Protein AF-A0A2D5U7M9-F1 (afdb_monomer_lite)

Sequence (129 aa):
MVYSVSPSIFSCKENTVEIIISFLVFLTITTLVYSRVGFININNSYRLWFQDGYWVNYNIVEAVAWLAKAAVILPGLVWQKEIWQLHLITLFTSALLIWVSERKLLPTMVAFNTLWIGLSTVVIVRNIL

pLDDT: mean 90.06, std 15.06, range [39.91, 98.38]

Secondary structure (DSSP, 8-state):
------TTTHHHHHHHHHHHHHHHHHHHHHHHHHHHH-HHHHHHHHHGGGSTT---HHHHHHHHHHHHHHHHHHHHHHSS---TTHHHHHHHHHHHHHHHHHHTT-HHHHHHHHHHHHHHHHHHHHHH-

Structure (mmCIF, N/CA/C/O backbone):
data_AF-A0A2D5U7M9-F1
#
_entry.id   AF-A0A2D5U7M9-F1
#
loop_
_atom_site.group_PDB
_atom_site.id
_atom_site.type_symbol
_atom_site.label_atom_id
_atom_site.label_alt_id
_atom_site.label_comp_id
_atom_site.label_asym_id
_atom_site.label_entity_id
_atom_site.label_seq_id
_atom_site.pdbx_PDB_ins_code
_atom_site.Cartn_x
_atom_site.Cartn_y
_atom_site.Cartn_z
_atom_site.occupancy
_atom_site.B_iso_or_equiv
_atom_site.auth_seq_id
_atom_site.auth_comp_id
_atom_site.auth_asym_id
_atom_site.auth_atom_id
_atom_site.pdbx_PDB_model_num
ATOM 1 N N . MET A 1 1 ? -45.409 -11.281 29.925 1.00 39.91 1 MET A N 1
ATOM 2 C CA . MET A 1 1 ? -44.464 -12.407 29.778 1.00 39.91 1 MET A CA 1
ATOM 3 C C . MET A 1 1 ? -44.255 -12.627 28.285 1.00 39.91 1 MET A C 1
ATOM 5 O O . MET A 1 1 ? -45.055 -13.303 27.661 1.00 39.91 1 MET A O 1
ATOM 9 N N . VAL A 1 2 ? -43.269 -11.951 27.691 1.00 43.94 2 VAL A N 1
ATOM 10 C CA . VAL A 1 2 ? -42.842 -12.173 26.300 1.00 43.94 2 VAL A CA 1
ATOM 11 C C . VAL A 1 2 ? -41.334 -12.382 26.357 1.00 43.94 2 VAL A C 1
ATOM 13 O O . VAL A 1 2 ? -40.627 -11.632 27.024 1.00 43.94 2 VAL A O 1
ATOM 16 N N . TYR A 1 3 ? -40.904 -13.490 25.773 1.00 42.25 3 TYR A N 1
ATOM 17 C CA . TYR A 1 3 ? -39.620 -14.145 25.971 1.00 42.25 3 TYR A CA 1
ATOM 18 C C . TYR A 1 3 ? -38.430 -13.267 25.562 1.00 42.25 3 TYR A C 1
ATOM 20 O O . TYR A 1 3 ? -38.332 -12.820 24.423 1.00 42.25 3 TYR A O 1
ATOM 28 N N . SER A 1 4 ? -37.489 -13.078 26.487 1.00 46.34 4 SER A N 1
ATOM 29 C CA . SER A 1 4 ? -36.133 -12.608 26.209 1.00 46.34 4 SER A CA 1
ATOM 30 C C . SER A 1 4 ? -35.367 -13.709 25.466 1.00 46.34 4 SER A C 1
ATOM 32 O O . SER A 1 4 ? -34.921 -14.681 26.078 1.00 46.34 4 SER A O 1
ATOM 34 N N . VAL A 1 5 ? -35.239 -13.584 24.145 1.00 54.59 5 VAL A N 1
ATOM 35 C CA . VAL A 1 5 ? -34.356 -14.450 23.352 1.00 54.59 5 VAL A CA 1
ATOM 36 C C . VAL A 1 5 ? -32.910 -14.053 23.660 1.00 54.59 5 VAL A C 1
ATOM 38 O O . VAL A 1 5 ? -32.536 -12.891 23.524 1.00 54.59 5 VAL A O 1
ATOM 41 N N . SER A 1 6 ? -32.111 -15.017 24.124 1.00 47.22 6 SER A N 1
ATOM 42 C CA . SER A 1 6 ? -30.695 -14.828 24.463 1.00 47.22 6 SER A CA 1
ATOM 43 C C . SER A 1 6 ? -29.891 -14.319 23.249 1.00 47.22 6 SER A C 1
ATOM 45 O O . SER A 1 6 ? -29.925 -14.982 22.208 1.00 47.22 6 SER A O 1
ATOM 47 N N . PRO A 1 7 ? -29.111 -13.220 23.351 1.00 55.56 7 PRO A N 1
ATOM 48 C CA . PRO A 1 7 ? -28.373 -12.643 22.215 1.00 55.56 7 PRO A CA 1
ATOM 49 C C . PRO A 1 7 ? -27.168 -13.474 21.741 1.00 55.56 7 PRO A C 1
ATOM 51 O O . PRO A 1 7 ? -26.544 -13.162 20.730 1.00 55.56 7 PRO A O 1
ATOM 54 N N . SER A 1 8 ? -26.789 -14.519 22.477 1.00 53.94 8 SER A N 1
ATOM 55 C CA . SER A 1 8 ? -25.461 -15.130 22.355 1.00 53.94 8 SER A CA 1
ATOM 56 C C . SER A 1 8 ? -25.278 -16.104 21.184 1.00 53.94 8 SER A C 1
ATOM 58 O O . SER A 1 8 ? -24.141 -16.367 20.806 1.00 53.94 8 SER A O 1
ATOM 60 N N . ILE A 1 9 ? -26.353 -16.626 20.578 1.00 46.34 9 ILE A N 1
ATOM 61 C CA . ILE A 1 9 ? -26.248 -17.620 19.486 1.00 46.34 9 ILE A CA 1
ATOM 62 C C . ILE A 1 9 ? -26.292 -16.970 18.090 1.00 46.34 9 ILE A C 1
ATOM 64 O O . ILE A 1 9 ? -25.693 -17.496 17.152 1.00 46.34 9 ILE A O 1
ATOM 68 N N . PHE A 1 10 ? -26.935 -15.806 17.935 1.00 45.53 10 PHE A N 1
ATOM 69 C CA . PHE A 1 10 ? -27.023 -15.118 16.636 1.00 45.53 10 PHE A CA 1
ATOM 70 C C . PHE A 1 10 ? -25.740 -14.350 16.273 1.00 45.53 10 PHE A C 1
ATOM 72 O O . PHE A 1 10 ? -25.301 -14.409 15.126 1.00 45.53 10 PHE A O 1
ATOM 79 N N . SER A 1 11 ? -25.067 -13.752 17.263 1.00 48.75 11 SER A N 1
ATOM 80 C CA . SER A 1 11 ? -23.868 -12.921 17.056 1.00 48.75 11 SER A CA 1
ATOM 81 C C . SER A 1 11 ? -22.665 -13.677 16.456 1.00 48.75 11 SER A C 1
ATOM 83 O O . SER A 1 11 ? -21.870 -13.095 15.725 1.00 48.75 11 SER A O 1
ATOM 85 N N . CYS A 1 12 ? -22.537 -14.991 16.686 1.00 46.59 12 CYS A N 1
ATOM 86 C CA . CYS A 1 12 ? -21.450 -15.789 16.095 1.00 46.59 12 CYS A CA 1
ATOM 87 C C . CYS A 1 12 ? -21.741 -16.212 14.636 1.00 46.59 12 CYS A C 1
ATOM 89 O O . CYS A 1 12 ? -20.828 -16.389 13.824 1.00 46.59 12 CYS A O 1
ATOM 91 N N . LYS A 1 13 ? -23.026 -16.348 14.278 1.00 51.47 13 LYS A N 1
ATOM 92 C CA . LYS A 1 13 ? -23.463 -16.770 12.939 1.00 51.47 13 LYS A CA 1
ATOM 93 C C . LYS A 1 13 ? -23.427 -15.617 11.930 1.00 51.47 13 LYS A C 1
ATOM 95 O O . LYS A 1 13 ? -23.075 -15.858 10.777 1.00 51.47 13 LYS A O 1
ATOM 100 N N . GLU A 1 14 ? -23.716 -14.393 12.376 1.00 54.44 14 GLU A N 1
ATOM 101 C CA . GLU A 1 14 ? -23.623 -13.156 11.578 1.00 54.44 14 GLU A CA 1
ATOM 102 C C . GLU A 1 14 ? -22.197 -12.931 11.046 1.00 54.44 14 GLU A C 1
ATOM 104 O O . GLU A 1 14 ? -21.996 -12.875 9.833 1.00 54.44 14 GLU A O 1
ATOM 109 N N . ASN A 1 15 ? -21.186 -13.002 11.919 1.00 70.31 15 ASN A N 1
ATOM 110 C CA . ASN A 1 15 ? -19.782 -12.854 11.518 1.00 70.31 15 ASN A CA 1
ATOM 111 C C . ASN A 1 15 ? -19.314 -13.942 10.538 1.00 70.31 15 ASN A C 1
ATOM 113 O O . ASN A 1 15 ? -18.481 -13.684 9.674 1.00 70.31 15 ASN A O 1
ATOM 117 N N . THR A 1 16 ? -19.827 -15.173 10.648 1.00 85.62 16 THR A N 1
ATOM 118 C CA . THR A 1 16 ? -19.385 -16.274 9.773 1.00 85.62 16 THR A CA 1
ATOM 119 C C . THR A 1 16 ? -19.807 -16.033 8.324 1.00 85.62 16 THR A C 1
ATOM 121 O O . THR A 1 16 ? -19.007 -16.229 7.409 1.00 85.62 16 THR A O 1
ATOM 124 N N . VAL A 1 17 ? -21.044 -15.579 8.100 1.00 90.31 17 VAL A N 1
ATOM 125 C CA . VAL A 1 17 ? -21.544 -15.272 6.752 1.00 90.31 17 VAL A CA 1
ATOM 126 C C . VAL A 1 17 ? -20.796 -14.077 6.160 1.00 90.31 17 VAL A C 1
ATOM 128 O O . VAL A 1 17 ? -20.366 -14.150 5.012 1.00 90.31 17 VAL A O 1
ATOM 131 N N . GLU A 1 18 ? -20.563 -13.021 6.941 1.00 89.38 18 GLU A N 1
ATOM 132 C CA . GLU A 1 18 ? -19.786 -11.851 6.510 1.00 89.38 18 GLU A CA 1
ATOM 133 C C . GLU A 1 18 ? -18.343 -12.203 6.132 1.00 89.38 18 GLU A C 1
ATOM 135 O O . GLU A 1 18 ? -17.849 -11.745 5.099 1.00 89.38 18 GLU A O 1
ATOM 140 N N . ILE A 1 19 ? -17.676 -13.055 6.919 1.00 89.69 19 ILE A N 1
ATOM 141 C CA . ILE A 1 19 ? -16.324 -13.546 6.620 1.00 89.69 19 ILE A CA 1
ATOM 142 C C . ILE A 1 19 ? -16.328 -14.356 5.323 1.00 89.69 19 ILE A C 1
ATOM 144 O O . ILE A 1 19 ? -15.471 -14.135 4.468 1.00 89.69 19 ILE A O 1
ATOM 148 N N . ILE A 1 20 ? -17.293 -15.265 5.145 1.00 94.06 20 ILE A N 1
ATOM 149 C CA . ILE A 1 20 ? -17.402 -16.076 3.925 1.00 94.06 20 ILE A CA 1
ATOM 150 C C . ILE A 1 20 ? -17.635 -15.176 2.710 1.00 94.06 20 ILE A C 1
ATOM 152 O O . ILE A 1 20 ? -16.933 -15.318 1.712 1.00 94.06 20 ILE A O 1
ATOM 156 N N . ILE A 1 21 ? -18.575 -14.230 2.788 1.00 95.19 21 ILE A N 1
ATOM 157 C CA . ILE A 1 21 ? -18.855 -13.292 1.694 1.00 95.19 21 ILE A CA 1
ATOM 158 C C . ILE A 1 21 ? -17.611 -12.455 1.388 1.00 95.19 21 ILE A C 1
ATOM 160 O O . ILE A 1 21 ? -17.209 -12.372 0.229 1.00 95.19 21 ILE A O 1
ATOM 164 N N . SER A 1 22 ? -16.957 -11.892 2.407 1.00 93.25 22 SER A N 1
ATOM 165 C CA . SER A 1 22 ? -15.737 -11.091 2.241 1.00 93.25 22 SER A CA 1
ATOM 166 C C . SER A 1 22 ? -14.620 -11.894 1.580 1.00 93.25 22 SER A C 1
ATOM 168 O O . SER A 1 22 ? -13.964 -11.406 0.662 1.00 93.25 22 SER A O 1
ATOM 170 N N . PHE A 1 23 ? -14.437 -13.149 1.993 1.00 94.69 23 PHE A N 1
ATOM 171 C CA . PHE A 1 23 ? -13.447 -14.052 1.419 1.00 94.69 23 PHE A CA 1
ATOM 172 C C . PHE A 1 23 ? -13.772 -14.425 -0.032 1.00 94.69 23 PHE A C 1
ATOM 174 O O . PHE A 1 23 ? -12.887 -14.390 -0.886 1.00 94.69 23 PHE A O 1
ATOM 181 N N . LEU A 1 24 ? -15.037 -14.723 -0.345 1.00 97.88 24 LEU A N 1
ATOM 182 C CA . LEU A 1 24 ? -15.475 -15.022 -1.710 1.00 97.88 24 LEU A CA 1
ATOM 183 C C . LEU A 1 24 ? -15.308 -13.814 -2.634 1.00 97.88 24 LEU A C 1
ATOM 185 O O . LEU A 1 24 ? -14.818 -13.971 -3.752 1.00 97.88 24 LEU A O 1
ATOM 189 N N . VAL A 1 25 ? -15.661 -12.611 -2.175 1.00 97.75 25 VAL A N 1
ATOM 190 C CA . VAL A 1 25 ? -15.455 -11.364 -2.925 1.00 97.75 25 VAL A CA 1
ATOM 191 C C . VAL A 1 25 ? -13.963 -11.113 -3.138 1.00 97.75 25 VAL A C 1
ATOM 193 O O . VAL A 1 25 ? -13.547 -10.865 -4.270 1.00 97.75 25 VAL A O 1
ATOM 196 N N . PHE A 1 26 ? -13.146 -11.249 -2.088 1.00 96.38 26 PHE A N 1
ATOM 197 C CA . PHE A 1 26 ? -11.690 -11.134 -2.167 1.00 96.38 26 PHE A CA 1
ATOM 198 C C . PHE A 1 26 ? -11.099 -12.097 -3.205 1.00 96.38 26 PHE A C 1
ATOM 200 O O . PHE A 1 26 ? -10.368 -11.657 -4.096 1.00 96.38 26 PHE A O 1
ATOM 207 N N . LEU A 1 27 ? -11.442 -13.387 -3.140 1.00 98.19 27 LEU A N 1
ATOM 208 C CA . LEU A 1 27 ? -10.958 -14.387 -4.090 1.00 98.19 27 LEU A CA 1
ATOM 209 C C . LEU A 1 27 ? -11.441 -14.099 -5.508 1.00 98.19 27 LEU A C 1
ATOM 211 O O . LEU A 1 27 ? -10.648 -14.181 -6.443 1.00 98.19 27 LEU A O 1
ATOM 215 N N . THR A 1 28 ? -12.713 -13.739 -5.676 1.00 98.31 28 THR A N 1
ATOM 216 C CA . THR A 1 28 ? -13.302 -13.472 -6.992 1.00 98.31 28 THR A CA 1
ATOM 217 C C . THR A 1 28 ? -12.611 -12.288 -7.657 1.00 98.31 28 THR A C 1
ATOM 219 O O . THR A 1 28 ? -12.096 -12.426 -8.764 1.00 98.31 28 THR A O 1
ATOM 222 N N . ILE A 1 29 ? -12.523 -11.141 -6.976 1.00 98.31 29 ILE A N 1
ATOM 223 C CA . ILE A 1 29 ? -11.884 -9.939 -7.527 1.00 98.31 29 ILE A CA 1
ATOM 224 C C . ILE A 1 29 ? -10.399 -10.198 -7.800 1.00 98.31 29 ILE A C 1
ATOM 226 O O . ILE A 1 29 ? -9.917 -9.883 -8.888 1.00 98.31 29 ILE A O 1
ATOM 230 N N . THR A 1 30 ? -9.680 -10.819 -6.860 1.00 97.81 30 THR A N 1
ATOM 231 C CA . THR A 1 30 ? -8.247 -11.115 -7.029 1.00 97.81 30 THR A CA 1
ATOM 232 C C . THR A 1 30 ? -8.010 -12.045 -8.216 1.00 97.81 30 THR A C 1
ATOM 234 O O . THR A 1 30 ? -7.156 -11.769 -9.056 1.00 97.81 30 THR A O 1
ATOM 237 N N . THR A 1 31 ? -8.809 -13.106 -8.341 1.00 97.94 31 THR A N 1
ATOM 238 C CA . THR A 1 31 ? -8.709 -14.065 -9.449 1.00 97.94 31 THR A CA 1
ATOM 239 C C . THR A 1 31 ? -9.026 -13.399 -10.784 1.00 97.94 31 THR A C 1
ATOM 241 O O . THR A 1 31 ? -8.301 -13.615 -11.752 1.00 97.94 31 THR A O 1
ATOM 244 N N . LEU A 1 32 ? -10.053 -12.544 -10.848 1.00 98.38 32 LEU A N 1
ATOM 245 C CA . LEU A 1 32 ? -10.387 -11.793 -12.059 1.00 98.38 32 LEU A CA 1
ATOM 246 C C . LEU A 1 32 ? -9.233 -10.878 -12.484 1.00 98.38 32 LEU A C 1
ATOM 248 O O . LEU A 1 32 ? -8.806 -10.933 -13.638 1.00 98.38 32 LEU A O 1
ATOM 252 N N . VAL A 1 33 ? -8.665 -10.102 -11.558 1.00 98.12 33 VAL A N 1
ATOM 253 C CA . VAL A 1 33 ? -7.511 -9.235 -11.846 1.00 98.12 33 VAL A CA 1
ATOM 254 C C . VAL A 1 33 ? -6.306 -10.063 -12.301 1.00 98.12 33 VAL A C 1
ATOM 256 O O . VAL A 1 33 ? -5.713 -9.761 -13.338 1.00 98.12 33 VAL A O 1
ATOM 259 N N . TYR A 1 34 ? -5.967 -11.141 -11.589 1.00 97.88 34 TYR A N 1
ATOM 260 C CA . TYR A 1 34 ? -4.832 -12.001 -11.936 1.00 97.88 34 TYR A CA 1
ATOM 261 C C . TYR A 1 34 ? -5.028 -12.707 -13.275 1.00 97.88 34 TYR A C 1
ATOM 263 O O . TYR A 1 34 ? -4.075 -12.825 -14.040 1.00 97.88 34 TYR A O 1
ATOM 271 N N . SER A 1 35 ? -6.254 -13.119 -13.605 1.00 97.69 35 SER A N 1
ATOM 272 C CA . SER A 1 35 ? -6.568 -13.700 -14.912 1.00 97.69 35 SER A CA 1
ATOM 273 C C . SER A 1 35 ? -6.374 -12.685 -16.041 1.00 97.69 35 SER A C 1
ATOM 275 O O . SER A 1 35 ? -5.835 -13.030 -17.091 1.00 97.69 35 SER A O 1
ATOM 277 N N . ARG A 1 36 ? -6.727 -11.410 -15.810 1.00 98.00 36 ARG A N 1
ATOM 278 C CA . ARG A 1 36 ? -6.597 -10.346 -16.810 1.00 98.00 36 ARG A CA 1
ATOM 279 C C . ARG A 1 36 ? -5.151 -9.904 -17.032 1.00 98.00 36 ARG A C 1
ATOM 281 O O . ARG A 1 36 ? -4.811 -9.553 -18.164 1.00 98.00 36 ARG A O 1
ATOM 288 N N . VAL A 1 37 ? -4.336 -9.901 -15.976 1.00 97.50 37 VAL A N 1
ATOM 289 C CA . VAL A 1 37 ? -2.893 -9.595 -16.022 1.00 97.50 37 VAL A CA 1
ATOM 290 C C . VAL A 1 37 ? -2.073 -10.801 -16.502 1.00 97.50 37 VAL A C 1
ATOM 292 O O . VAL A 1 37 ? -1.046 -10.634 -17.158 1.00 97.50 37 VAL A O 1
ATOM 295 N N . GLY A 1 38 ? -2.540 -12.013 -16.204 1.00 97.69 38 GLY A N 1
ATOM 296 C CA . GLY A 1 38 ? -1.870 -13.284 -16.447 1.00 97.69 38 GLY A CA 1
ATOM 297 C C . GLY A 1 38 ? -1.191 -13.821 -15.183 1.00 97.69 38 GLY A C 1
ATOM 298 O O . GLY A 1 38 ? -0.280 -13.195 -14.641 1.00 97.69 38 GLY A O 1
ATOM 299 N N . PHE A 1 39 ? -1.578 -15.026 -14.747 1.00 97.00 39 PHE A N 1
ATOM 300 C CA . PHE A 1 39 ? -1.023 -15.669 -13.545 1.00 97.00 39 PHE A CA 1
ATOM 301 C C . PHE A 1 39 ? 0.501 -15.845 -13.600 1.00 97.00 39 PHE A C 1
ATOM 303 O O . PHE A 1 39 ? 1.171 -15.686 -12.583 1.00 97.00 39 PHE A O 1
ATOM 310 N N . ILE A 1 40 ? 1.064 -16.111 -14.786 1.00 97.25 40 ILE A N 1
ATOM 311 C CA . ILE A 1 40 ? 2.519 -16.221 -14.984 1.00 97.25 40 ILE A CA 1
ATOM 312 C C . ILE A 1 40 ? 3.207 -14.880 -14.698 1.00 97.25 40 ILE A C 1
ATOM 314 O O . ILE A 1 40 ? 4.228 -14.856 -14.014 1.00 97.25 40 ILE A O 1
ATOM 318 N N . ASN A 1 41 ? 2.634 -13.767 -15.165 1.00 97.56 41 ASN A N 1
ATOM 319 C CA . ASN A 1 41 ? 3.187 -12.430 -14.947 1.00 97.56 41 ASN A CA 1
ATOM 320 C C . ASN A 1 41 ? 3.188 -12.078 -13.458 1.00 97.56 41 ASN A C 1
ATOM 322 O O . ASN A 1 41 ? 4.217 -11.666 -12.933 1.00 97.56 41 ASN A O 1
ATOM 326 N N . ILE A 1 42 ? 2.071 -12.326 -12.767 1.00 97.50 42 ILE A N 1
ATOM 327 C CA . ILE A 1 42 ? 1.951 -12.102 -11.320 1.00 97.50 42 ILE A CA 1
ATOM 328 C C . ILE A 1 42 ? 2.943 -12.967 -10.535 1.00 97.50 42 ILE A C 1
ATOM 330 O O . ILE A 1 42 ? 3.651 -12.465 -9.663 1.00 97.50 42 ILE A O 1
ATOM 334 N N . ASN A 1 43 ? 3.038 -14.259 -10.860 1.00 97.12 43 ASN A N 1
ATOM 335 C CA . ASN A 1 43 ? 3.998 -15.152 -10.219 1.00 97.12 43 ASN A CA 1
ATOM 336 C C . ASN A 1 43 ? 5.440 -14.670 -10.441 1.00 97.12 43 ASN A C 1
ATOM 338 O O . ASN A 1 43 ? 6.230 -14.625 -9.502 1.00 97.12 43 ASN A O 1
ATOM 342 N N . ASN A 1 44 ? 5.778 -14.239 -11.659 1.00 97.50 44 ASN A N 1
ATOM 343 C CA . ASN A 1 44 ? 7.086 -13.659 -11.952 1.00 97.50 44 ASN A CA 1
ATOM 344 C C . ASN A 1 44 ? 7.348 -12.383 -11.141 1.00 97.50 44 ASN A C 1
ATOM 346 O O . ASN A 1 44 ? 8.465 -12.213 -10.661 1.00 97.50 44 ASN A O 1
ATOM 350 N N . SER A 1 45 ? 6.338 -11.533 -10.922 1.00 95.81 45 SER A N 1
ATOM 351 C CA . SER A 1 45 ? 6.457 -10.354 -10.056 1.00 95.81 45 SER A CA 1
ATOM 352 C C . SER A 1 45 ? 6.770 -10.724 -8.605 1.00 95.81 45 SER A C 1
ATOM 354 O O . SER A 1 45 ? 7.691 -10.154 -8.029 1.00 95.81 45 SER A O 1
ATOM 356 N N . TYR A 1 46 ? 6.071 -11.702 -8.017 1.00 96.06 46 TYR A N 1
ATOM 357 C CA . TYR A 1 46 ? 6.371 -12.159 -6.651 1.00 96.06 46 TYR A CA 1
ATOM 358 C C . TYR A 1 46 ? 7.742 -12.827 -6.541 1.00 96.06 46 TYR A C 1
ATOM 360 O O . TYR A 1 46 ? 8.436 -12.661 -5.540 1.00 96.06 46 TYR A O 1
ATOM 368 N N . ARG A 1 47 ? 8.179 -13.537 -7.587 1.00 96.44 47 ARG A N 1
ATOM 369 C CA . ARG A 1 47 ? 9.507 -14.162 -7.619 1.00 96.44 47 ARG A CA 1
ATOM 370 C C . ARG A 1 47 ? 10.653 -13.155 -7.548 1.00 96.44 47 ARG A C 1
ATOM 372 O O . ARG A 1 47 ? 11.729 -13.545 -7.103 1.00 96.44 47 ARG A O 1
ATOM 379 N N . LEU A 1 48 ? 10.435 -11.888 -7.918 1.00 96.19 48 LEU A N 1
ATOM 380 C CA . LEU A 1 48 ? 11.449 -10.835 -7.783 1.00 96.19 48 LEU A CA 1
ATOM 381 C C . LEU A 1 48 ? 11.938 -10.687 -6.337 1.00 96.19 48 LEU A C 1
ATOM 383 O O . LEU A 1 48 ? 13.119 -10.448 -6.130 1.00 96.19 48 LEU A O 1
ATOM 387 N N . TRP A 1 49 ? 11.081 -10.915 -5.334 1.00 95.44 49 TRP A N 1
ATOM 388 C CA . TRP A 1 49 ? 11.465 -10.822 -3.917 1.00 95.44 49 TRP A CA 1
ATOM 389 C C . TRP A 1 49 ? 12.560 -11.813 -3.511 1.00 95.44 49 TRP A C 1
ATOM 391 O O . TRP A 1 49 ? 13.227 -11.609 -2.499 1.00 95.44 49 TRP A O 1
ATOM 401 N N . PHE A 1 50 ? 12.747 -12.877 -4.291 1.00 96.56 50 PHE A N 1
ATOM 402 C CA . PHE A 1 50 ? 13.735 -13.924 -4.044 1.00 96.56 50 PHE A CA 1
ATOM 403 C C . PHE A 1 50 ? 14.921 -13.861 -5.015 1.00 96.56 50 PHE A C 1
ATOM 405 O O . PHE A 1 50 ? 15.749 -14.766 -5.013 1.00 96.56 50 PHE A O 1
ATOM 412 N N . GLN A 1 51 ? 14.994 -12.839 -5.873 1.00 95.94 51 GLN A N 1
ATOM 413 C CA . GLN A 1 51 ? 16.122 -12.646 -6.781 1.00 95.94 51 GLN A CA 1
ATOM 414 C C . GLN A 1 51 ? 17.206 -11.791 -6.131 1.00 95.94 51 GLN A C 1
ATOM 416 O O . GLN A 1 51 ? 16.927 -10.753 -5.520 1.00 95.94 51 GLN A O 1
ATOM 421 N N . ASP A 1 52 ? 18.455 -12.204 -6.326 1.00 93.44 52 ASP A N 1
ATOM 422 C CA . ASP A 1 52 ? 19.612 -11.422 -5.909 1.00 93.44 52 ASP A CA 1
ATOM 423 C C . ASP A 1 52 ? 19.591 -10.044 -6.581 1.00 93.44 52 ASP A C 1
ATOM 425 O O . A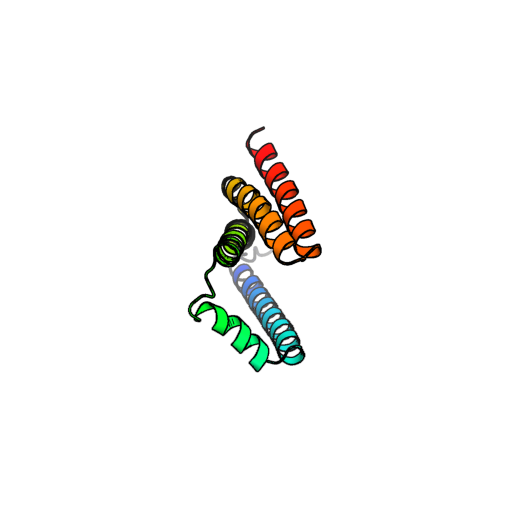SP A 1 52 ? 19.301 -9.903 -7.770 1.00 93.44 52 ASP A O 1
ATOM 429 N N . GLY A 1 53 ? 19.871 -9.001 -5.801 1.00 93.12 53 GLY A N 1
ATOM 430 C CA . GLY A 1 53 ? 19.857 -7.618 -6.280 1.00 93.12 53 GLY A CA 1
ATOM 431 C C . GLY A 1 53 ? 18.478 -6.950 -6.331 1.00 93.12 53 GLY A C 1
ATOM 432 O O . GLY A 1 53 ? 18.419 -5.754 -6.603 1.00 93.12 53 GLY A O 1
ATOM 433 N N . TYR A 1 54 ? 17.374 -7.644 -6.018 1.00 94.69 54 TYR A N 1
ATOM 434 C CA . TYR A 1 54 ? 16.062 -6.988 -5.912 1.00 94.69 54 TYR A CA 1
ATOM 435 C C . TYR A 1 54 ? 15.972 -6.043 -4.706 1.00 94.69 54 TYR A C 1
ATOM 437 O O . TYR A 1 54 ? 15.408 -4.950 -4.804 1.00 94.69 54 TYR A O 1
ATOM 445 N N . TRP A 1 55 ? 16.525 -6.442 -3.559 1.00 95.88 55 TRP A N 1
ATOM 446 C CA . TRP A 1 55 ? 16.465 -5.677 -2.310 1.00 95.88 55 TRP A CA 1
ATOM 447 C C . TRP A 1 55 ? 17.472 -4.522 -2.287 1.00 95.88 55 TRP A C 1
ATOM 449 O O . TRP A 1 55 ? 18.427 -4.506 -1.518 1.00 95.88 55 TRP A O 1
ATOM 459 N N . VAL A 1 56 ? 17.242 -3.531 -3.145 1.00 93.75 56 VAL A N 1
ATOM 460 C CA . VAL A 1 56 ? 17.929 -2.235 -3.117 1.00 93.75 56 VAL A CA 1
ATOM 461 C C . VAL A 1 56 ? 17.235 -1.268 -2.155 1.00 93.75 56 VAL A C 1
ATOM 463 O O . VAL A 1 56 ? 16.066 -1.457 -1.811 1.00 93.75 56 VAL A O 1
ATOM 466 N N . ASN A 1 57 ? 17.920 -0.181 -1.783 1.00 93.31 57 ASN A N 1
ATOM 467 C CA . ASN A 1 57 ? 17.425 0.836 -0.841 1.00 93.31 57 ASN A CA 1
ATOM 468 C C . ASN A 1 57 ? 15.967 1.257 -1.102 1.00 93.31 57 ASN A C 1
ATOM 470 O O . ASN A 1 57 ? 15.155 1.298 -0.183 1.00 93.31 57 ASN A O 1
ATOM 474 N N . TYR A 1 58 ? 15.617 1.512 -2.363 1.00 93.00 58 TYR A N 1
ATOM 475 C CA . TYR A 1 58 ? 14.274 1.936 -2.760 1.00 93.00 58 TYR A CA 1
ATOM 476 C C . TYR A 1 58 ? 13.198 0.864 -2.502 1.00 93.00 58 TYR A C 1
ATOM 478 O O . TYR A 1 58 ? 12.137 1.177 -1.969 1.00 93.00 58 TYR A O 1
ATOM 486 N N . ASN A 1 59 ? 13.476 -0.405 -2.817 1.00 95.19 59 ASN A N 1
ATOM 487 C CA . ASN A 1 59 ? 12.514 -1.501 -2.647 1.00 95.19 59 ASN A CA 1
ATOM 488 C C . ASN A 1 59 ? 12.347 -1.889 -1.168 1.00 95.19 59 ASN A C 1
ATOM 490 O O . ASN A 1 59 ? 11.256 -2.268 -0.745 1.00 95.19 59 ASN A O 1
ATOM 494 N N . ILE A 1 60 ? 13.406 -1.739 -0.362 1.00 95.44 60 ILE A N 1
ATOM 495 C CA . ILE A 1 60 ? 13.330 -1.896 1.098 1.00 95.44 60 ILE A CA 1
ATOM 496 C C . ILE A 1 60 ? 12.406 -0.827 1.691 1.00 95.44 60 ILE A C 1
ATOM 498 O O . ILE A 1 60 ? 11.514 -1.153 2.474 1.00 95.44 60 ILE A O 1
ATOM 502 N N . VAL A 1 61 ? 12.575 0.439 1.288 1.00 95.75 61 VAL A N 1
ATOM 503 C CA . VAL A 1 61 ? 11.701 1.537 1.733 1.00 95.75 61 VAL A CA 1
ATOM 504 C C . VAL A 1 61 ? 10.243 1.263 1.362 1.00 95.75 61 VAL A C 1
ATOM 506 O O . VAL A 1 61 ? 9.360 1.458 2.196 1.00 95.75 61 VAL A O 1
ATOM 509 N N . GLU A 1 62 ? 9.982 0.757 0.155 1.00 95.44 62 GLU A N 1
ATOM 510 C CA . GLU A 1 62 ? 8.629 0.387 -0.271 1.00 95.44 62 GLU A CA 1
ATOM 511 C C . GLU A 1 62 ? 8.006 -0.703 0.603 1.00 95.44 62 GLU A C 1
ATOM 513 O O . GLU A 1 62 ? 6.877 -0.541 1.072 1.00 95.44 62 GLU A O 1
ATOM 518 N N . ALA A 1 63 ? 8.745 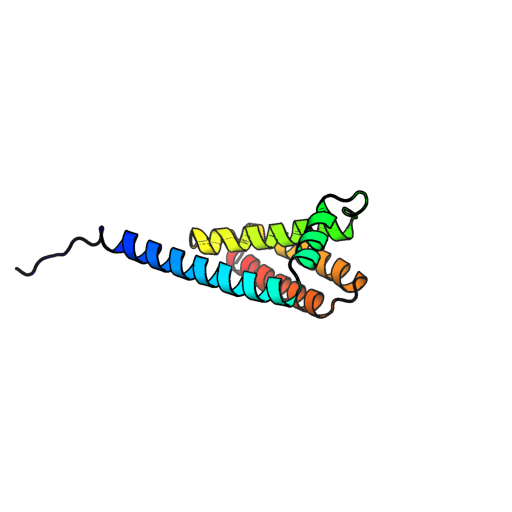-1.780 0.878 1.00 95.56 63 ALA A N 1
ATOM 519 C CA . ALA A 1 63 ? 8.256 -2.873 1.711 1.00 95.56 63 ALA A CA 1
ATOM 520 C C . ALA A 1 63 ? 7.981 -2.420 3.155 1.00 95.56 63 ALA A C 1
ATOM 522 O O . ALA A 1 63 ? 6.921 -2.716 3.708 1.00 95.56 63 ALA A O 1
ATOM 523 N N . VAL A 1 64 ? 8.895 -1.649 3.754 1.00 96.44 64 VAL A N 1
ATOM 524 C CA . VAL A 1 64 ? 8.741 -1.130 5.124 1.00 96.44 64 VAL A CA 1
ATOM 525 C C . VAL A 1 64 ? 7.548 -0.182 5.227 1.00 96.44 64 VAL A C 1
ATOM 527 O O . VAL A 1 64 ? 6.764 -0.265 6.170 1.00 96.44 64 VAL A O 1
ATOM 530 N N . ALA A 1 65 ? 7.367 0.705 4.253 1.00 96.00 65 ALA A N 1
ATOM 531 C CA . ALA A 1 65 ? 6.252 1.640 4.257 1.00 96.00 65 ALA A CA 1
ATOM 532 C C . ALA A 1 65 ? 4.896 0.963 4.002 1.00 96.00 65 ALA A C 1
ATOM 534 O O . ALA A 1 65 ? 3.883 1.408 4.546 1.00 96.00 65 ALA A O 1
ATOM 535 N N . TRP A 1 66 ? 4.860 -0.104 3.196 1.00 95.75 66 TRP A N 1
ATOM 536 C CA . TRP A 1 66 ? 3.670 -0.945 3.055 1.00 95.75 66 TRP A CA 1
ATOM 537 C C . TRP A 1 66 ? 3.328 -1.631 4.385 1.00 95.75 66 TRP A C 1
ATOM 539 O O . TRP A 1 66 ? 2.186 -1.544 4.840 1.00 95.75 66 TRP A O 1
ATOM 549 N N . LEU A 1 67 ? 4.326 -2.216 5.059 1.00 96.81 67 LEU A N 1
ATOM 550 C CA . LEU A 1 67 ? 4.152 -2.842 6.374 1.00 96.81 67 LEU A CA 1
ATOM 551 C C . LEU A 1 67 ? 3.667 -1.843 7.431 1.00 96.81 67 LEU A C 1
ATOM 553 O O . LEU A 1 67 ? 2.754 -2.159 8.190 1.00 96.81 67 LEU A O 1
ATOM 557 N N . ALA A 1 68 ? 4.216 -0.626 7.456 1.00 96.31 68 ALA A N 1
ATOM 558 C CA . ALA A 1 68 ? 3.786 0.417 8.385 1.00 96.31 68 ALA A CA 1
ATOM 559 C C . ALA A 1 68 ? 2.300 0.775 8.200 1.00 96.31 68 ALA A C 1
ATOM 561 O O . ALA A 1 68 ? 1.562 0.884 9.178 1.00 96.31 68 ALA A O 1
ATOM 562 N N . LYS A 1 69 ? 1.832 0.906 6.949 1.00 95.50 69 LYS A N 1
ATOM 563 C CA . LYS A 1 69 ? 0.413 1.166 6.650 1.00 95.50 69 LYS A CA 1
ATOM 564 C C . LYS A 1 69 ? -0.476 -0.008 7.068 1.00 95.50 69 LYS A C 1
ATOM 566 O O . LYS A 1 69 ? -1.526 0.211 7.668 1.00 95.50 69 LYS A O 1
ATOM 571 N N . ALA A 1 70 ? -0.047 -1.246 6.815 1.00 95.56 70 ALA A N 1
ATOM 572 C CA . ALA A 1 70 ? -0.767 -2.435 7.270 1.00 95.56 70 ALA A CA 1
ATOM 573 C C . ALA A 1 70 ? -0.870 -2.493 8.806 1.00 95.56 70 ALA A C 1
ATOM 575 O O . ALA A 1 70 ? -1.940 -2.789 9.333 1.00 95.56 70 ALA A O 1
ATOM 576 N N . ALA A 1 71 ? 0.201 -2.139 9.523 1.00 95.50 71 ALA A N 1
ATOM 577 C CA . ALA A 1 71 ? 0.228 -2.103 10.985 1.00 95.50 71 ALA A CA 1
ATOM 578 C C . ALA A 1 71 ? -0.722 -1.054 11.586 1.00 95.50 71 ALA A C 1
ATOM 580 O O . ALA A 1 71 ? -1.215 -1.251 12.690 1.00 95.50 71 ALA A O 1
ATOM 581 N N . VAL A 1 72 ? -1.009 0.034 10.865 1.00 95.00 72 VAL A N 1
ATOM 582 C CA . VAL A 1 72 ? -2.028 1.021 11.253 1.00 95.00 72 VAL A CA 1
ATOM 583 C C . VAL A 1 72 ? -3.449 0.520 10.965 1.00 95.00 72 VAL A C 1
ATOM 585 O O . VAL A 1 72 ? -4.330 0.646 11.813 1.00 95.00 72 VAL A O 1
ATOM 588 N N . ILE A 1 73 ? -3.684 -0.060 9.784 1.00 94.38 73 ILE A N 1
ATOM 589 C CA . ILE A 1 73 ? -5.033 -0.433 9.322 1.00 94.38 73 ILE A CA 1
ATOM 590 C C . ILE A 1 73 ? -5.551 -1.692 10.025 1.00 94.38 73 ILE A C 1
ATOM 592 O O . ILE A 1 73 ? -6.707 -1.726 10.445 1.00 94.38 73 ILE A O 1
ATOM 596 N N . LEU A 1 74 ? -4.721 -2.735 10.149 1.00 91.69 74 LEU A N 1
ATOM 597 C CA . LEU A 1 74 ? -5.168 -4.035 10.654 1.00 91.69 74 LEU A CA 1
ATOM 598 C C . LEU A 1 74 ? -5.747 -3.949 12.070 1.00 91.69 74 LEU A C 1
ATOM 600 O O . LEU A 1 74 ? -6.831 -4.494 12.275 1.00 91.69 74 LEU A O 1
ATOM 604 N N . PRO A 1 75 ? -5.124 -3.247 13.038 1.00 88.00 75 PRO A N 1
ATOM 605 C CA . PRO A 1 75 ? -5.699 -3.163 14.369 1.00 88.00 75 PRO A CA 1
ATOM 606 C C . PRO A 1 75 ? -7.006 -2.371 14.418 1.00 88.00 75 PRO A C 1
ATOM 608 O O . PRO A 1 75 ? -7.939 -2.765 15.123 1.00 88.00 75 PRO A O 1
ATOM 611 N N . GLY A 1 76 ? -7.092 -1.306 13.615 1.00 88.38 76 GLY A N 1
ATOM 612 C CA . GLY A 1 76 ? -8.316 -0.532 13.441 1.00 88.38 76 GLY A CA 1
ATOM 613 C C . GLY A 1 76 ? -9.454 -1.367 12.852 1.00 88.38 76 GLY A C 1
ATOM 614 O O . GLY A 1 76 ? -10.594 -1.197 13.257 1.00 88.38 76 GLY A O 1
ATOM 615 N N . LEU A 1 77 ? -9.158 -2.316 11.960 1.00 87.25 77 LEU A N 1
ATOM 616 C CA . LEU A 1 77 ? -10.173 -3.189 11.367 1.00 87.25 77 LEU A CA 1
ATOM 617 C C . LEU A 1 7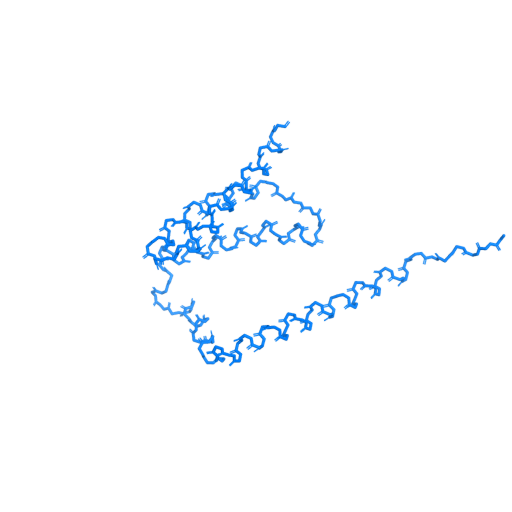7 ? -10.563 -4.361 12.286 1.00 87.25 77 LEU A C 1
ATOM 619 O O . LEU A 1 77 ? -11.747 -4.644 12.447 1.00 87.25 77 LEU A O 1
ATOM 623 N N . VAL A 1 78 ? -9.585 -5.037 12.899 1.00 86.44 78 VAL A N 1
ATOM 624 C CA . VAL A 1 78 ? -9.805 -6.274 13.677 1.00 86.44 78 VAL A CA 1
ATOM 625 C C . VAL A 1 78 ? -10.316 -5.991 15.089 1.00 86.44 78 VAL A C 1
ATOM 627 O O . VAL A 1 78 ? -11.244 -6.652 15.545 1.00 86.44 78 VAL A O 1
ATOM 630 N N . TRP A 1 79 ? -9.728 -5.017 15.788 1.00 86.00 79 TRP A N 1
ATOM 631 C CA . TRP A 1 79 ? -10.089 -4.692 17.175 1.00 86.00 79 TRP A CA 1
ATOM 632 C C . TRP A 1 79 ? -10.877 -3.391 17.303 1.00 86.00 79 TRP A C 1
ATOM 634 O O . TRP A 1 79 ? -11.165 -2.981 18.426 1.00 86.00 79 TRP A O 1
ATOM 644 N N . GLN A 1 80 ? -11.196 -2.725 16.184 1.00 89.38 80 GLN A N 1
ATOM 645 C CA . GLN A 1 80 ? -11.844 -1.406 16.190 1.00 89.38 80 GLN A CA 1
ATOM 646 C C . GLN A 1 80 ? -11.077 -0.401 17.068 1.00 89.38 80 GLN A C 1
ATOM 648 O O . GLN A 1 80 ? -11.652 0.501 17.676 1.00 89.38 80 GLN A O 1
ATOM 653 N N . LYS A 1 81 ? -9.751 -0.589 17.161 1.00 89.25 81 LYS A N 1
ATOM 654 C CA . LYS A 1 81 ? -8.859 0.196 18.008 1.00 89.25 81 LYS A CA 1
ATOM 655 C C . LYS A 1 81 ? -7.670 0.682 17.204 1.00 89.25 81 LYS A C 1
ATOM 657 O O . LYS A 1 81 ? -6.848 -0.095 16.725 1.00 89.25 81 LYS A O 1
ATOM 662 N N . GLU A 1 82 ? -7.562 1.995 17.120 1.00 91.88 82 GLU A N 1
ATOM 663 C CA . GLU A 1 82 ? -6.469 2.664 16.437 1.00 91.88 82 GLU A CA 1
ATOM 664 C C . GLU A 1 82 ? -5.281 2.889 17.385 1.00 91.88 82 GLU A C 1
ATOM 666 O O . GLU A 1 82 ? -5.443 3.386 18.502 1.00 91.88 82 GLU A O 1
ATOM 671 N N . ILE A 1 83 ? -4.075 2.526 16.941 1.00 93.94 83 ILE A N 1
ATOM 672 C CA . ILE A 1 83 ? -2.822 2.759 17.67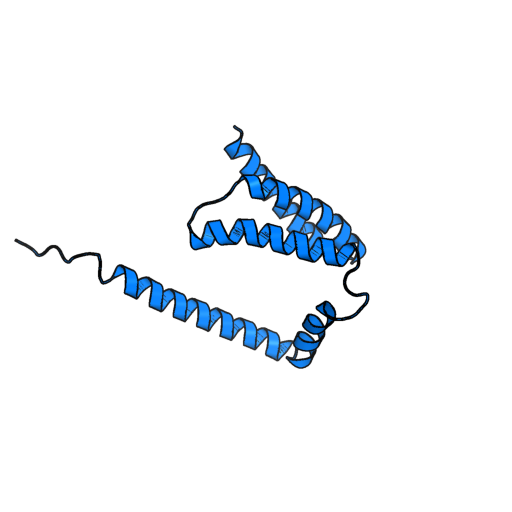3 1.00 93.94 83 ILE A CA 1
ATOM 673 C C . ILE A 1 83 ? -2.162 4.004 17.079 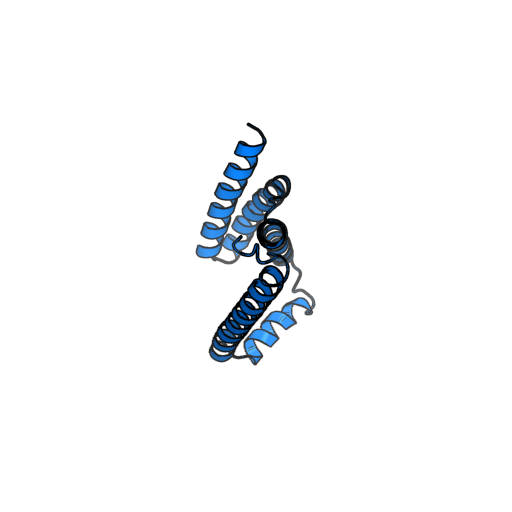1.00 93.94 83 ILE A C 1
ATOM 675 O O . ILE A 1 83 ? -1.382 3.922 16.128 1.00 93.94 83 ILE A O 1
ATOM 679 N N . TRP A 1 84 ? -2.486 5.173 17.629 1.00 95.31 84 TRP A N 1
ATOM 680 C CA . TRP A 1 84 ? -2.102 6.461 17.045 1.00 95.31 84 TRP A CA 1
ATOM 681 C C . TRP A 1 84 ? -0.581 6.663 16.933 1.00 95.31 84 TRP A C 1
ATOM 683 O O . TRP A 1 84 ? -0.124 7.348 16.023 1.00 95.31 84 TRP A O 1
ATOM 693 N N . GLN A 1 85 ? 0.234 6.035 17.787 1.00 96.25 85 GLN A N 1
ATOM 694 C CA . GLN A 1 85 ? 1.699 6.147 17.729 1.00 96.25 85 GLN A CA 1
ATOM 695 C C . GLN A 1 85 ? 2.273 5.574 16.428 1.00 96.25 85 GLN A C 1
ATOM 697 O O . GLN A 1 85 ? 3.280 6.071 15.924 1.00 96.25 85 GLN A O 1
ATOM 702 N N . LEU A 1 86 ? 1.618 4.563 15.844 1.00 96.56 86 LEU A N 1
ATOM 703 C CA . LEU A 1 86 ? 2.031 3.995 14.560 1.00 96.56 86 LEU A CA 1
ATOM 704 C C . LEU A 1 86 ? 1.889 5.011 13.418 1.00 96.56 86 LEU A C 1
ATOM 706 O O . LEU A 1 86 ? 2.610 4.905 12.424 1.00 96.56 86 LEU A O 1
ATOM 710 N N . HIS A 1 87 ? 1.056 6.046 13.585 1.00 96.62 87 HIS A N 1
ATOM 711 C CA . HIS A 1 87 ? 0.931 7.107 12.592 1.00 96.62 87 HIS A CA 1
ATOM 712 C C . HIS A 1 87 ? 2.193 7.970 12.464 1.00 96.62 87 HIS A C 1
ATOM 714 O O . HIS A 1 87 ? 2.437 8.534 11.400 1.00 96.62 87 HIS A O 1
ATOM 720 N N . LEU A 1 88 ? 3.052 8.027 13.490 1.00 97.06 88 LEU A N 1
ATOM 721 C CA . LEU A 1 88 ? 4.371 8.664 13.370 1.00 97.06 88 LEU A CA 1
ATOM 722 C C . LEU A 1 88 ? 5.261 7.897 12.383 1.00 97.06 88 LEU A C 1
ATOM 724 O O . LEU A 1 88 ? 5.922 8.493 11.531 1.00 97.06 88 LEU A O 1
ATOM 728 N N . ILE A 1 89 ? 5.225 6.565 12.456 1.00 97.06 89 ILE A N 1
ATOM 729 C CA . ILE A 1 89 ? 5.974 5.687 11.554 1.00 97.06 89 ILE A CA 1
ATOM 730 C C . ILE A 1 89 ? 5.406 5.792 10.135 1.00 97.06 89 ILE A C 1
ATOM 732 O O . ILE A 1 89 ? 6.172 5.917 9.176 1.00 97.06 89 ILE A O 1
ATOM 736 N N . THR A 1 90 ? 4.078 5.789 9.965 1.00 97.06 90 THR A N 1
ATOM 737 C CA . THR A 1 90 ? 3.473 5.942 8.630 1.00 97.06 90 THR A CA 1
ATOM 738 C C . THR A 1 90 ? 3.716 7.315 8.02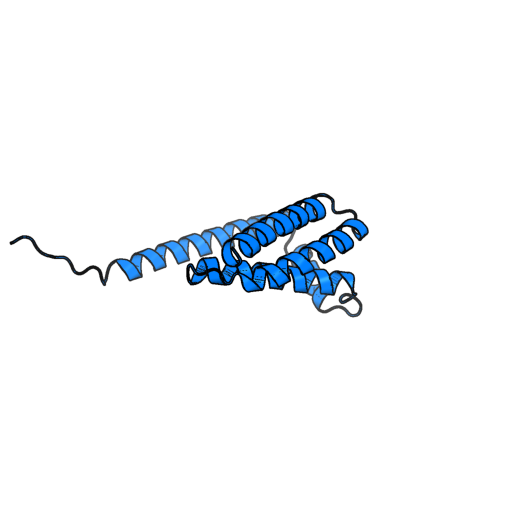8 1.00 97.06 90 THR A C 1
ATOM 740 O O . THR A 1 90 ? 3.905 7.398 6.818 1.00 97.06 90 THR A O 1
ATOM 743 N N . LEU A 1 91 ? 3.761 8.381 8.829 1.00 97.75 91 LEU A N 1
ATOM 744 C CA . LEU A 1 91 ? 4.110 9.722 8.359 1.00 97.75 91 LEU A CA 1
ATOM 745 C C . LEU A 1 91 ? 5.531 9.738 7.789 1.00 97.75 91 LEU A C 1
ATOM 747 O O . LEU A 1 91 ? 5.725 10.122 6.634 1.00 97.75 91 LEU A O 1
ATOM 751 N N . PHE A 1 92 ? 6.508 9.251 8.559 1.00 97.69 92 PHE A N 1
ATOM 752 C CA . PHE A 1 92 ? 7.907 9.207 8.130 1.00 97.69 92 PHE A CA 1
ATOM 753 C C . PHE A 1 92 ? 8.102 8.324 6.892 1.00 97.69 92 PHE A C 1
ATOM 755 O O . PHE A 1 92 ? 8.689 8.743 5.894 1.00 97.69 92 PHE A O 1
ATOM 762 N N . THR A 1 93 ? 7.555 7.109 6.920 1.00 97.44 93 THR A N 1
ATOM 763 C CA . THR A 1 93 ? 7.670 6.179 5.791 1.00 97.44 93 THR A CA 1
ATOM 764 C C . THR A 1 93 ? 6.935 6.676 4.547 1.00 97.44 93 THR A C 1
ATOM 766 O O . THR A 1 93 ? 7.401 6.415 3.444 1.00 97.44 93 THR A O 1
ATOM 769 N N . SER A 1 94 ? 5.845 7.442 4.678 1.00 97.81 94 SER A N 1
ATOM 770 C CA . SER A 1 94 ? 5.165 8.063 3.529 1.00 97.81 94 SER A CA 1
ATOM 771 C C . SER A 1 94 ? 5.992 9.192 2.914 1.00 97.81 94 SER A C 1
ATOM 773 O O . SER A 1 94 ? 6.060 9.278 1.691 1.00 97.81 94 SER A O 1
ATOM 775 N N . ALA A 1 95 ? 6.689 9.998 3.722 1.00 97.69 95 ALA A N 1
ATOM 776 C CA . ALA A 1 95 ? 7.636 10.991 3.209 1.00 97.69 95 ALA A CA 1
ATOM 777 C C . ALA A 1 95 ? 8.789 10.329 2.432 1.00 97.69 95 ALA A C 1
ATOM 779 O O . ALA A 1 95 ? 9.112 10.751 1.321 1.00 97.69 95 ALA A O 1
ATOM 780 N N . LEU A 1 96 ? 9.354 9.236 2.961 1.00 97.00 96 LEU A N 1
ATOM 781 C CA . LEU A 1 96 ? 10.356 8.447 2.238 1.00 97.00 96 LEU A CA 1
ATOM 782 C C . LEU A 1 96 ? 9.791 7.841 0.947 1.00 97.00 96 LEU A C 1
ATOM 784 O O . LEU A 1 96 ? 10.466 7.851 -0.080 1.00 97.00 96 LEU A O 1
ATOM 788 N N . LEU A 1 97 ? 8.550 7.348 0.961 1.00 96.06 97 LEU A N 1
ATOM 789 C CA . LEU A 1 97 ? 7.955 6.734 -0.223 1.00 96.06 97 LEU A CA 1
ATOM 790 C C . LEU A 1 97 ? 7.644 7.745 -1.326 1.00 96.06 97 LEU A C 1
ATOM 792 O O . LEU A 1 97 ? 7.675 7.367 -2.492 1.00 96.06 97 LEU A O 1
ATOM 796 N N . ILE A 1 98 ? 7.394 9.017 -0.996 1.00 96.75 98 ILE A N 1
ATOM 797 C CA . ILE A 1 98 ? 7.309 10.097 -1.993 1.00 96.75 98 ILE A CA 1
ATOM 798 C C . ILE A 1 98 ? 8.639 10.227 -2.736 1.00 96.75 98 ILE A C 1
ATOM 800 O O . ILE A 1 98 ? 8.649 10.228 -3.966 1.00 96.75 98 ILE A O 1
ATOM 804 N N . TRP A 1 99 ? 9.756 10.265 -2.003 1.00 95.38 99 TRP A N 1
ATOM 805 C CA . TRP A 1 99 ? 11.089 10.314 -2.603 1.00 95.38 99 TRP A CA 1
ATOM 806 C C . TRP A 1 99 ? 11.355 9.101 -3.503 1.00 95.38 99 TRP A C 1
ATOM 808 O O . TRP A 1 99 ? 11.802 9.267 -4.634 1.00 95.38 99 TRP A O 1
ATOM 818 N N . VAL A 1 100 ? 11.019 7.887 -3.054 1.00 95.56 100 VAL A N 1
ATOM 819 C CA . VAL A 1 100 ? 11.173 6.677 -3.881 1.00 95.56 100 VAL A CA 1
ATOM 820 C C . VAL A 1 100 ? 10.262 6.694 -5.116 1.00 95.56 100 VAL A C 1
ATOM 822 O O . VAL A 1 100 ? 10.692 6.326 -6.209 1.00 95.56 100 VAL A O 1
ATOM 825 N N . SER A 1 101 ? 9.015 7.143 -4.962 1.00 95.69 101 SER A N 1
ATOM 826 C CA . SER A 1 101 ? 8.018 7.170 -6.041 1.00 95.69 101 SER A CA 1
ATOM 827 C C . SER A 1 101 ? 8.389 8.151 -7.150 1.00 95.69 101 SER A C 1
ATOM 829 O O . SER A 1 101 ? 8.141 7.867 -8.321 1.00 95.69 101 SER A O 1
ATOM 831 N N . GLU A 1 102 ? 8.998 9.286 -6.800 1.00 95.00 102 GLU A N 1
ATOM 832 C CA . GLU A 1 102 ? 9.497 10.269 -7.768 1.00 95.00 102 GLU A CA 1
ATOM 833 C C . GLU A 1 102 ? 10.613 9.672 -8.634 1.00 95.00 102 GLU A C 1
ATOM 835 O O . GLU A 1 102 ? 10.539 9.757 -9.858 1.00 95.00 102 GLU A O 1
ATOM 840 N N . ARG A 1 103 ? 11.551 8.921 -8.034 1.00 90.88 103 ARG A N 1
ATOM 841 C CA . ARG A 1 103 ? 12.605 8.202 -8.777 1.00 90.88 103 ARG A CA 1
ATOM 842 C C . ARG A 1 103 ? 12.055 7.172 -9.765 1.00 90.88 103 ARG A C 1
ATOM 844 O O . ARG A 1 103 ? 12.703 6.894 -10.770 1.00 90.88 103 ARG A O 1
ATOM 851 N N . LYS A 1 104 ? 10.881 6.601 -9.478 1.00 88.81 104 LYS A N 1
ATOM 852 C CA . LYS A 1 104 ? 10.169 5.654 -10.353 1.00 88.81 104 LYS A CA 1
ATOM 853 C C . LYS A 1 104 ? 9.163 6.338 -11.298 1.00 88.81 104 LYS A C 1
ATOM 855 O O . LYS A 1 104 ? 8.494 5.639 -12.052 1.00 88.81 104 LYS A O 1
ATOM 860 N N . LEU A 1 105 ? 9.057 7.674 -11.273 1.00 91.38 105 LEU A N 1
ATOM 861 C CA . LEU A 1 105 ? 8.102 8.486 -12.042 1.00 91.38 105 LEU A CA 1
ATOM 862 C C . LEU A 1 105 ? 6.635 8.055 -11.841 1.00 91.38 105 LEU A C 1
ATOM 864 O O . LEU A 1 105 ? 5.858 7.984 -12.793 1.00 91.38 105 LEU A O 1
ATOM 868 N N . LEU A 1 106 ? 6.247 7.768 -10.590 1.00 94.81 106 LEU A N 1
ATOM 869 C CA . LEU A 1 106 ? 4.905 7.299 -10.212 1.00 94.81 106 LEU A CA 1
ATOM 870 C C . LEU A 1 106 ? 4.089 8.416 -9.522 1.00 94.81 106 LEU A C 1
ATOM 872 O O . LEU A 1 106 ? 3.970 8.424 -8.291 1.00 94.81 106 LEU A O 1
ATOM 876 N N . PRO A 1 107 ? 3.484 9.363 -10.274 1.00 94.19 107 PRO A N 1
ATOM 877 C CA . PRO A 1 107 ? 2.831 10.549 -9.704 1.00 94.19 107 PRO A CA 1
ATOM 878 C C . PRO A 1 107 ? 1.616 10.216 -8.830 1.00 94.19 107 PRO A C 1
ATOM 880 O O . PRO A 1 107 ? 1.356 10.888 -7.833 1.00 94.19 107 PRO A O 1
ATOM 883 N N . THR A 1 108 ? 0.885 9.148 -9.152 1.00 96.62 108 THR A N 1
ATOM 884 C CA . THR A 1 108 ? -0.250 8.682 -8.341 1.00 96.62 108 THR A CA 1
ATOM 885 C C . THR A 1 108 ? 0.200 8.166 -6.976 1.00 96.62 108 THR A C 1
ATOM 887 O O . THR A 1 108 ? -0.478 8.393 -5.976 1.00 96.62 108 THR A O 1
ATOM 890 N N . MET A 1 109 ? 1.370 7.528 -6.908 1.00 95.44 109 MET A N 1
ATOM 891 C CA . MET A 1 109 ? 1.940 7.023 -5.661 1.00 95.44 109 MET A CA 1
ATOM 892 C C . MET A 1 109 ? 2.472 8.171 -4.791 1.00 95.44 109 MET A C 1
ATOM 894 O O . MET A 1 109 ? 2.289 8.147 -3.573 1.00 95.44 109 MET A O 1
ATOM 898 N N . VAL A 1 110 ? 3.024 9.223 -5.407 1.00 97.19 110 VAL A N 1
ATOM 899 C CA . VAL A 1 110 ? 3.356 10.480 -4.715 1.00 97.19 110 VAL A CA 1
ATOM 900 C C . VAL A 1 110 ? 2.103 11.087 -4.081 1.00 97.19 110 VAL A C 1
ATOM 902 O O . VAL A 1 110 ? 2.075 11.287 -2.869 1.00 97.19 110 VAL A O 1
ATOM 905 N N . ALA A 1 111 ? 1.037 11.299 -4.860 1.00 97.50 111 ALA A N 1
ATOM 906 C CA . ALA A 1 111 ? -0.212 11.874 -4.356 1.00 97.50 111 ALA A CA 1
ATOM 907 C C . ALA A 1 111 ? -0.829 11.041 -3.217 1.00 97.50 111 ALA A C 1
ATOM 909 O O . ALA A 1 111 ? -1.245 11.588 -2.195 1.00 97.50 111 ALA A O 1
ATOM 910 N N . PHE A 1 112 ? -0.830 9.712 -3.353 1.00 97.00 112 PHE A N 1
ATOM 911 C CA . PHE A 1 112 ? -1.319 8.806 -2.315 1.00 97.00 112 PHE A CA 1
ATOM 912 C C . PHE A 1 112 ? -0.541 8.951 -1.003 1.00 97.00 112 PHE A C 1
ATOM 914 O O . PHE A 1 112 ? -1.142 9.043 0.066 1.00 97.00 112 PHE A O 1
ATOM 921 N N . ASN A 1 113 ? 0.791 9.013 -1.054 1.00 97.62 113 ASN A N 1
ATOM 922 C CA . ASN A 1 113 ? 1.591 9.166 0.161 1.00 97.62 113 ASN A CA 1
ATOM 923 C C . ASN A 1 113 ? 1.492 10.575 0.761 1.00 97.62 113 ASN A C 1
ATOM 925 O O . ASN A 1 113 ? 1.536 10.705 1.983 1.00 97.62 113 ASN A O 1
ATOM 929 N N . THR A 1 114 ? 1.252 11.608 -0.050 1.00 97.94 114 THR A N 1
ATOM 930 C CA . THR A 1 114 ? 0.917 12.951 0.449 1.00 97.94 114 THR A CA 1
ATOM 931 C C . THR A 1 114 ? -0.383 12.940 1.257 1.00 97.94 114 THR A C 1
ATOM 933 O O . THR A 1 114 ? -0.435 13.513 2.345 1.00 97.94 114 THR A O 1
ATOM 936 N N . LEU A 1 115 ? -1.416 12.226 0.791 1.00 97.88 115 LEU A N 1
ATOM 937 C CA . LEU A 1 115 ? -2.650 12.039 1.565 1.00 97.88 115 LEU A CA 1
ATOM 938 C C . LEU A 1 115 ? -2.387 11.305 2.886 1.00 97.88 115 LEU A C 1
ATOM 940 O O . LEU A 1 115 ? -2.913 11.703 3.924 1.00 97.88 115 LEU A O 1
ATOM 944 N N . TRP A 1 116 ? -1.530 10.283 2.880 1.00 97.31 116 TRP A N 1
ATOM 945 C CA . TRP A 1 116 ? -1.145 9.571 4.102 1.00 97.31 116 TRP A CA 1
ATOM 946 C C . TRP A 1 116 ? -0.424 10.446 5.127 1.00 97.31 116 TRP A C 1
ATOM 948 O O . TRP A 1 116 ? -0.631 10.252 6.327 1.00 97.31 116 TRP A O 1
ATOM 958 N N . ILE A 1 117 ? 0.384 11.416 4.689 1.00 98.31 117 ILE A N 1
ATOM 959 C CA . ILE A 1 117 ? 0.985 12.412 5.587 1.00 98.31 117 ILE A CA 1
ATOM 960 C C . ILE A 1 117 ? -0.111 13.255 6.247 1.00 98.31 117 ILE A C 1
ATOM 962 O O . ILE A 1 117 ? -0.084 13.432 7.466 1.00 98.31 117 ILE A O 1
ATOM 966 N N . GLY A 1 118 ? -1.102 13.718 5.477 1.00 97.88 118 GLY A N 1
ATOM 967 C CA . GLY A 1 118 ? -2.246 14.468 6.003 1.00 97.88 118 GLY A CA 1
ATOM 968 C C . GLY A 1 118 ? -3.046 13.666 7.034 1.00 97.88 118 GLY A C 1
ATOM 969 O O . GLY A 1 118 ? -3.231 14.124 8.161 1.00 97.88 118 GLY A O 1
ATOM 970 N N . LEU A 1 119 ? -3.445 12.437 6.684 1.00 96.38 119 LEU A N 1
ATOM 971 C CA . LEU A 1 119 ? -4.178 11.533 7.580 1.00 96.38 119 LEU A CA 1
ATOM 972 C C . LEU A 1 119 ? -3.401 11.258 8.871 1.00 96.38 119 LEU A C 1
ATOM 974 O O . LEU A 1 119 ? -3.951 11.372 9.964 1.00 96.38 119 LEU A O 1
ATOM 978 N N . SER A 1 120 ? -2.110 10.942 8.753 1.00 97.31 120 SER A N 1
ATOM 979 C CA . SER A 1 120 ? -1.261 10.669 9.915 1.00 97.31 120 SER A CA 1
ATOM 980 C C . SER A 1 120 ? -1.131 11.899 10.811 1.00 97.31 120 SER A C 1
ATOM 982 O O . SER A 1 120 ? -1.268 11.783 12.023 1.00 97.31 120 SER A O 1
ATOM 984 N N . THR A 1 121 ? -0.948 13.086 10.226 1.00 98.00 121 THR A N 1
ATOM 985 C CA . THR A 1 121 ? -0.863 14.347 10.976 1.00 98.00 121 THR A CA 1
ATOM 986 C C . THR A 1 121 ? -2.143 14.627 11.761 1.00 98.00 121 THR A C 1
ATOM 988 O O . THR A 1 121 ? -2.063 14.921 12.950 1.00 98.00 121 THR A O 1
ATOM 991 N N . VAL A 1 122 ? -3.323 14.484 11.143 1.00 97.81 122 VAL A N 1
ATOM 992 C CA . VAL A 1 122 ? -4.616 14.678 11.831 1.00 97.81 122 VAL A CA 1
ATOM 993 C C . VAL A 1 122 ? -4.748 13.735 13.028 1.00 97.81 122 VAL A C 1
ATOM 995 O O . VAL A 1 122 ? -5.132 14.167 14.114 1.00 97.81 122 VAL A O 1
ATOM 998 N N . VAL A 1 123 ? -4.391 12.460 12.849 1.00 96.75 123 VAL A N 1
ATOM 999 C CA . VAL A 1 123 ? -4.433 11.456 13.920 1.00 96.75 123 VAL A CA 1
ATOM 1000 C C . VAL A 1 123 ? -3.460 11.770 15.053 1.00 96.75 123 VAL A C 1
ATOM 1002 O O . VAL A 1 123 ? -3.801 11.585 16.220 1.00 96.75 123 VAL A O 1
ATOM 1005 N N . ILE A 1 124 ? -2.252 12.222 14.729 1.00 97.69 124 ILE A N 1
ATOM 1006 C CA . ILE A 1 124 ? -1.246 12.573 15.732 1.00 97.69 124 ILE A CA 1
ATOM 1007 C C . ILE A 1 124 ? -1.729 13.779 16.540 1.00 97.69 124 ILE A C 1
ATOM 1009 O O . ILE A 1 124 ? -1.777 13.717 17.765 1.00 97.69 124 ILE A O 1
ATOM 1013 N N . VAL A 1 125 ? -2.143 14.853 15.862 1.00 97.94 125 VAL A N 1
ATOM 1014 C CA . VAL A 1 125 ? -2.544 16.107 16.512 1.00 97.94 125 VAL A CA 1
ATOM 1015 C C . VAL A 1 125 ? -3.726 15.896 17.456 1.00 97.94 125 VAL A C 1
ATOM 1017 O O . VAL A 1 125 ? -3.645 16.322 18.601 1.00 97.94 125 VAL A O 1
ATOM 1020 N N . ARG A 1 126 ? -4.774 15.174 17.034 1.00 96.75 126 ARG A N 1
ATOM 1021 C CA . ARG A 1 126 ? -5.964 14.916 17.875 1.00 96.75 126 ARG A CA 1
ATOM 1022 C C . ARG A 1 126 ? -5.708 14.043 19.115 1.00 96.75 126 ARG A C 1
ATOM 1024 O O . ARG A 1 126 ? -6.612 13.879 19.919 1.00 96.75 126 ARG A O 1
ATOM 1031 N N . ASN A 1 127 ? -4.562 13.359 19.189 1.00 95.88 127 ASN A N 1
ATOM 1032 C CA . ASN A 1 127 ? -4.184 12.539 20.348 1.00 95.88 127 ASN A CA 1
ATOM 1033 C C . ASN A 1 127 ? -3.183 13.260 21.262 1.00 95.88 127 ASN A C 1
ATOM 1035 O O . ASN A 1 127 ? -2.965 12.817 22.387 1.00 95.88 127 ASN A O 1
ATOM 1039 N N . ILE A 1 128 ? -2.546 14.326 20.768 1.00 95.75 128 ILE A N 1
ATOM 1040 C CA . ILE A 1 128 ? -1.628 15.165 21.544 1.00 95.75 128 ILE A CA 1
ATOM 1041 C C . ILE A 1 128 ? -2.375 16.337 22.196 1.00 95.75 128 ILE A C 1
ATOM 1043 O O . ILE A 1 128 ? -2.039 16.699 23.323 1.00 95.75 128 ILE A O 1
ATOM 1047 N N . LEU A 1 129 ? -3.337 16.935 21.485 1.00 93.50 129 LEU A N 1
ATOM 1048 C CA . LEU A 1 129 ? -4.202 18.026 21.951 1.00 93.50 129 LEU A CA 1
ATOM 1049 C C . LEU A 1 129 ? -5.545 17.483 22.435 1.00 93.50 129 LEU A C 1
ATOM 1051 O O . LEU A 1 129 ? -6.033 18.002 23.462 1.00 93.50 129 LEU A O 1
#

Foldseek 3Di:
DDDDDDPPPVVVVVVVVVVVVVVVVVCVVVVVVCVVVDVVVVVVVVCLVVDPPSPDPLVVLVVQLVVLVCVQVVCCVPVVDGDLVSLVVNLVSLVVNLVSCVVVVNVVSNVVSVVSNVVSVVSNVVVVD

Radius of gyration: 20.38 Å; chains: 1; bounding box: 64×36×47 Å